Protein AF-A0AAD2GDG2-F1 (afdb_monomer_lite)

Sequence (123 aa):
MYMIRRHAEDNCRTTSSGKVPWSPKLQGFWDRLSLWKLLLKGRKRCRVSSRKVRRLMKKTRLCTAWKKTTDELEVALAAERRAYKQAKCQATPLRRDFLTVHTTDAKKKKWKSQKAHDRFLRL

Structure (mmCIF, N/CA/C/O backbone):
data_AF-A0AAD2GDG2-F1
#
_entry.id   AF-A0AAD2GDG2-F1
#
loop_
_atom_site.group_PDB
_atom_site.id
_atom_site.type_symbol
_atom_site.label_atom_id
_atom_site.label_alt_id
_atom_site.label_comp_id
_atom_site.label_asym_id
_atom_site.label_entity_id
_atom_site.label_seq_id
_atom_site.pdbx_PDB_ins_code
_atom_site.Cartn_x
_atom_site.Cartn_y
_atom_site.Cartn_z
_atom_site.occupancy
_atom_site.B_iso_or_equiv
_atom_site.auth_seq_id
_atom_site.auth_comp_id
_atom_site.auth_asym_id
_atom_site.auth_atom_id
_atom_site.pdbx_PDB_model_num
ATOM 1 N N . MET A 1 1 ? 45.258 -14.425 0.751 1.00 53.00 1 MET A N 1
ATOM 2 C CA . MET A 1 1 ? 44.604 -13.260 1.402 1.00 53.00 1 MET A CA 1
ATOM 3 C C . MET A 1 1 ? 43.217 -12.920 0.814 1.00 53.00 1 MET A C 1
ATOM 5 O O . MET A 1 1 ? 42.858 -11.755 0.724 1.00 53.00 1 MET A O 1
ATOM 9 N N . TYR A 1 2 ? 42.410 -13.924 0.437 1.00 61.53 2 TYR A N 1
ATOM 10 C CA . TYR A 1 2 ? 41.021 -13.738 -0.039 1.00 61.53 2 TYR A CA 1
ATOM 11 C C . TYR A 1 2 ? 39.994 -14.533 0.789 1.00 61.53 2 TYR A C 1
ATOM 13 O O . TYR A 1 2 ? 38.826 -14.162 0.840 1.00 61.53 2 TYR A O 1
ATOM 21 N N . MET A 1 3 ? 40.430 -15.590 1.486 1.00 71.06 3 MET A N 1
ATOM 22 C CA . MET A 1 3 ? 39.540 -16.469 2.257 1.00 71.06 3 MET A CA 1
ATOM 23 C C . MET A 1 3 ? 39.027 -15.809 3.542 1.00 71.06 3 MET A C 1
ATOM 25 O O . MET A 1 3 ? 37.850 -15.929 3.854 1.00 71.06 3 MET A O 1
ATOM 29 N N . ILE A 1 4 ? 39.877 -15.035 4.228 1.00 79.31 4 ILE A N 1
ATOM 30 C CA . ILE A 1 4 ? 39.505 -14.307 5.454 1.00 79.31 4 ILE A CA 1
ATOM 31 C C . ILE A 1 4 ? 38.403 -13.273 5.167 1.00 79.31 4 ILE A C 1
ATOM 33 O O . ILE A 1 4 ? 37.460 -13.150 5.940 1.00 79.31 4 ILE A O 1
ATOM 37 N N . ARG A 1 5 ? 38.478 -12.569 4.025 1.00 70.94 5 ARG A N 1
ATOM 38 C CA . ARG A 1 5 ? 37.462 -11.581 3.623 1.00 70.94 5 ARG A CA 1
ATOM 39 C C . ARG A 1 5 ? 36.115 -12.227 3.287 1.00 70.94 5 ARG A C 1
ATOM 41 O O . ARG A 1 5 ? 35.109 -11.761 3.802 1.00 70.94 5 ARG A O 1
ATOM 48 N N . ARG A 1 6 ? 36.094 -13.323 2.515 1.00 75.25 6 ARG A N 1
ATOM 49 C CA . ARG A 1 6 ? 34.847 -14.065 2.233 1.00 75.25 6 ARG A CA 1
ATOM 50 C C . ARG A 1 6 ? 34.203 -14.621 3.494 1.00 75.25 6 ARG A C 1
ATOM 52 O O . ARG A 1 6 ? 33.008 -14.468 3.681 1.00 75.25 6 ARG A O 1
ATOM 59 N N . HIS A 1 7 ? 34.999 -15.215 4.380 1.00 81.94 7 HIS A N 1
ATOM 60 C CA . HIS A 1 7 ? 34.469 -15.772 5.620 1.00 81.94 7 HIS A CA 1
ATOM 61 C C . HIS A 1 7 ? 33.883 -14.680 6.529 1.00 81.94 7 HIS A C 1
ATOM 63 O O . HIS A 1 7 ? 32.870 -14.895 7.187 1.00 81.94 7 HIS A O 1
ATOM 69 N N . ALA A 1 8 ? 34.477 -13.483 6.538 1.00 78.38 8 ALA A N 1
ATOM 70 C CA . ALA A 1 8 ? 33.899 -12.330 7.220 1.00 78.38 8 ALA A CA 1
ATOM 71 C C . ALA A 1 8 ? 32.597 -11.846 6.551 1.00 78.38 8 ALA A C 1
ATOM 73 O O . ALA A 1 8 ? 31.647 -11.527 7.261 1.00 78.38 8 ALA A O 1
ATOM 74 N N . GLU A 1 9 ? 32.522 -11.826 5.215 1.00 76.38 9 GLU A N 1
ATOM 75 C CA . GLU A 1 9 ? 31.312 -11.467 4.454 1.00 76.38 9 GLU A CA 1
ATOM 76 C C . GLU A 1 9 ? 30.153 -12.452 4.674 1.00 76.38 9 GLU A C 1
ATOM 78 O O . GLU A 1 9 ? 29.029 -12.011 4.908 1.00 76.38 9 GLU A O 1
ATOM 83 N N . ASP A 1 10 ? 30.416 -13.761 4.672 1.00 76.00 10 ASP A N 1
ATOM 84 C CA . ASP A 1 10 ? 29.404 -14.805 4.897 1.00 76.00 10 ASP A CA 1
ATOM 85 C C . ASP A 1 10 ? 28.799 -14.730 6.310 1.00 76.00 10 ASP A C 1
ATOM 87 O O . ASP A 1 10 ? 27.610 -14.986 6.510 1.00 76.00 10 ASP A O 1
ATOM 91 N N . ASN A 1 11 ? 29.612 -14.329 7.292 1.00 76.81 11 ASN A N 1
ATOM 92 C CA . ASN A 1 11 ? 29.206 -14.170 8.690 1.00 76.81 11 ASN A CA 1
ATOM 93 C C . ASN A 1 11 ? 28.616 -12.782 8.996 1.00 76.81 11 ASN A C 1
ATOM 95 O O . ASN A 1 11 ? 28.066 -12.555 10.079 1.00 76.81 11 ASN A O 1
ATOM 99 N N . CYS A 1 12 ? 28.701 -11.839 8.055 1.00 77.62 12 CYS A N 1
ATOM 100 C CA . CYS A 1 12 ? 28.067 -10.538 8.191 1.00 77.62 12 CYS A CA 1
ATOM 101 C C . CYS A 1 12 ? 26.550 -10.656 8.000 1.00 77.62 12 CYS A C 1
ATOM 103 O O . CYS A 1 12 ? 26.034 -11.173 7.009 1.00 77.62 12 CYS A O 1
ATOM 105 N N . ARG A 1 13 ? 25.794 -10.106 8.954 1.00 61.16 13 ARG A N 1
ATOM 106 C CA . ARG A 1 13 ? 24.331 -10.080 8.906 1.00 61.16 13 ARG A CA 1
ATOM 107 C C . ARG A 1 13 ? 23.866 -9.195 7.745 1.00 61.16 13 ARG A C 1
ATOM 109 O O . ARG A 1 13 ? 23.836 -7.971 7.853 1.00 61.16 13 ARG A O 1
ATOM 116 N N . THR A 1 14 ? 23.454 -9.806 6.639 1.00 63.31 14 THR A N 1
ATOM 117 C CA . THR A 1 14 ? 22.869 -9.081 5.505 1.00 63.31 14 THR A CA 1
ATOM 118 C C . THR A 1 14 ? 21.459 -8.600 5.853 1.00 63.31 14 THR A C 1
ATOM 120 O O . THR A 1 14 ? 20.461 -9.322 5.770 1.00 63.31 14 THR A O 1
ATOM 123 N N . THR A 1 15 ? 21.348 -7.338 6.266 1.00 58.81 15 THR A N 1
ATOM 124 C CA . THR A 1 15 ? 20.055 -6.693 6.518 1.00 58.81 15 THR A CA 1
ATOM 125 C C . THR A 1 15 ? 19.326 -6.499 5.195 1.00 58.81 15 THR A C 1
ATOM 127 O O . THR A 1 15 ? 19.661 -5.629 4.399 1.00 58.81 15 THR A O 1
ATOM 130 N N . SER A 1 16 ? 18.306 -7.314 4.926 1.00 52.59 16 SER A N 1
ATOM 131 C CA . SER A 1 16 ? 17.569 -7.235 3.664 1.00 52.59 16 SER A CA 1
ATOM 132 C C . SER A 1 16 ? 16.410 -6.233 3.692 1.00 52.59 16 SER A C 1
ATOM 134 O O . SER A 1 16 ? 15.261 -6.531 3.350 1.00 52.59 16 SER A O 1
ATOM 136 N N . SER A 1 17 ? 16.709 -5.009 4.109 1.00 50.66 17 SER A N 1
ATOM 137 C CA . SER A 1 17 ? 15.867 -3.853 3.820 1.00 50.66 17 SER A CA 1
ATOM 138 C C . SER A 1 17 ? 15.907 -3.596 2.308 1.00 50.66 17 SER A C 1
ATOM 140 O O . SER A 1 17 ? 16.945 -3.220 1.781 1.00 50.66 17 SER A O 1
ATOM 142 N N . GLY A 1 18 ? 14.798 -3.839 1.596 1.00 60.31 18 GLY A N 1
ATOM 143 C CA . GLY A 1 18 ? 14.702 -3.594 0.142 1.00 60.31 18 GLY A CA 1
ATOM 144 C C . GLY A 1 18 ? 14.493 -4.823 -0.752 1.00 60.31 18 GLY A C 1
ATOM 145 O O . GLY A 1 18 ? 14.427 -4.677 -1.966 1.00 60.31 18 GLY A O 1
ATOM 146 N N . LYS A 1 19 ? 14.304 -6.023 -0.183 1.00 72.88 19 LYS A N 1
ATOM 147 C CA . LYS A 1 19 ? 14.044 -7.274 -0.935 1.00 72.88 19 LYS A CA 1
ATOM 148 C C . LYS A 1 19 ? 12.841 -7.214 -1.891 1.00 72.88 19 LYS A C 1
ATOM 150 O O . LYS A 1 19 ? 12.752 -8.009 -2.819 1.00 72.88 19 LYS A O 1
ATOM 155 N N . VAL A 1 20 ? 11.893 -6.304 -1.648 1.00 81.50 20 VAL A N 1
ATOM 156 C CA . VAL A 1 20 ? 10.703 -6.123 -2.489 1.00 81.50 20 VAL A CA 1
ATOM 157 C C . VAL A 1 20 ? 10.924 -4.923 -3.406 1.00 81.50 20 VAL A C 1
ATOM 159 O O . VAL A 1 20 ? 10.900 -3.790 -2.918 1.00 81.50 20 VAL A O 1
ATOM 162 N N . PRO A 1 21 ? 11.107 -5.132 -4.718 1.00 88.69 21 PRO A N 1
ATOM 163 C CA . PRO A 1 21 ? 11.295 -4.027 -5.638 1.00 88.69 21 PRO A CA 1
ATOM 164 C C . PRO A 1 21 ? 10.027 -3.172 -5.724 1.00 88.69 21 PRO A C 1
ATOM 166 O O . PRO A 1 21 ? 8.905 -3.676 -5.811 1.00 88.69 21 PRO A O 1
ATOM 169 N N . TRP A 1 22 ? 10.212 -1.853 -5.706 1.00 89.75 22 TRP A N 1
ATOM 170 C CA . TRP A 1 22 ? 9.108 -0.907 -5.821 1.00 89.75 22 TRP A CA 1
ATOM 171 C C . TRP A 1 22 ? 8.470 -0.963 -7.214 1.00 89.75 22 TRP A C 1
ATOM 173 O O . TRP A 1 22 ? 9.165 -0.961 -8.225 1.00 89.75 22 TRP A O 1
ATOM 183 N N . SER A 1 23 ? 7.143 -0.943 -7.292 1.00 91.06 23 SER A N 1
ATOM 184 C CA . SER A 1 23 ? 6.424 -0.758 -8.555 1.00 91.06 23 SER A CA 1
ATOM 185 C C . SER A 1 23 ? 5.173 0.098 -8.337 1.00 91.06 23 SER A C 1
ATOM 187 O O . SER A 1 23 ? 4.602 0.064 -7.241 1.00 91.06 23 SER A O 1
ATOM 189 N N . PRO A 1 24 ? 4.681 0.835 -9.355 1.00 92.94 24 PRO A N 1
ATOM 190 C CA . PRO A 1 24 ? 3.456 1.629 -9.216 1.00 92.94 24 PRO A CA 1
ATOM 191 C C . PRO A 1 24 ? 2.233 0.783 -8.842 1.00 92.94 24 PRO A C 1
ATOM 193 O O . PRO A 1 24 ? 1.384 1.222 -8.068 1.00 92.94 24 PRO A O 1
ATOM 196 N N . LYS A 1 25 ? 2.169 -0.459 -9.341 1.00 92.62 25 LYS A N 1
ATOM 197 C CA . LYS A 1 25 ? 1.113 -1.420 -8.995 1.00 92.62 25 LYS A CA 1
ATOM 198 C C . LYS A 1 25 ? 1.142 -1.745 -7.495 1.00 92.62 25 LYS A C 1
ATOM 200 O O . LYS A 1 25 ? 0.108 -1.663 -6.838 1.00 92.62 25 LYS A O 1
ATOM 205 N N . LEU A 1 26 ? 2.325 -2.015 -6.928 1.00 93.31 26 LEU A N 1
ATOM 206 C CA . LEU A 1 26 ? 2.489 -2.212 -5.481 1.00 93.31 26 LEU A CA 1
ATOM 207 C C . LEU A 1 26 ? 2.179 -0.946 -4.678 1.00 93.31 26 LEU A C 1
ATOM 209 O O . LEU A 1 26 ? 1.540 -1.030 -3.630 1.00 93.31 26 LEU A O 1
ATOM 213 N N . GLN A 1 27 ? 2.586 0.224 -5.173 1.00 93.69 27 GLN A N 1
ATOM 214 C CA . GLN A 1 27 ? 2.279 1.504 -4.535 1.00 93.69 27 GLN A CA 1
ATOM 215 C C . GLN A 1 27 ? 0.766 1.722 -4.395 1.00 93.69 27 GLN A C 1
ATOM 217 O O . GLN A 1 27 ? 0.321 2.199 -3.353 1.00 93.69 27 GLN A O 1
ATOM 222 N N . GLY A 1 28 ? -0.027 1.310 -5.389 1.00 95.31 28 GLY A N 1
ATOM 223 C CA . GLY A 1 28 ? -1.488 1.368 -5.322 1.00 95.31 28 GLY A CA 1
ATOM 224 C C . GLY A 1 28 ? -2.062 0.607 -4.120 1.00 95.31 28 GLY A C 1
ATOM 225 O O . GLY A 1 28 ? -2.906 1.146 -3.404 1.00 95.31 28 GLY A O 1
ATOM 226 N N . PHE A 1 29 ? -1.559 -0.598 -3.833 1.00 95.12 29 PHE A N 1
ATOM 227 C CA . PHE A 1 29 ? -1.958 -1.358 -2.639 1.00 95.12 29 PHE A CA 1
ATOM 228 C C . PHE A 1 29 ? -1.557 -0.646 -1.344 1.00 95.12 29 PHE A C 1
ATOM 230 O O . PHE A 1 29 ? -2.353 -0.562 -0.410 1.00 95.12 29 PHE A O 1
ATOM 237 N N . TRP A 1 30 ? -0.351 -0.076 -1.286 1.00 94.31 30 TRP A N 1
ATOM 238 C CA . TRP A 1 30 ? 0.095 0.703 -0.127 1.00 94.31 30 TRP A CA 1
ATOM 239 C C . TRP A 1 30 ? -0.776 1.931 0.131 1.00 94.31 30 TRP A C 1
ATOM 241 O O . TRP A 1 30 ? -1.095 2.228 1.286 1.00 94.31 30 TRP A O 1
ATOM 251 N N . ASP A 1 31 ? -1.188 2.631 -0.924 1.00 96.38 31 ASP A N 1
ATOM 252 C CA . ASP A 1 31 ? -2.070 3.790 -0.817 1.00 96.38 31 ASP A CA 1
ATOM 253 C C . ASP A 1 31 ? -3.457 3.381 -0.289 1.00 96.38 31 ASP A C 1
ATOM 255 O O . ASP A 1 31 ? -3.991 4.047 0.602 1.00 96.38 31 ASP A O 1
ATOM 259 N N . ARG A 1 32 ? -4.010 2.253 -0.765 1.00 96.44 32 ARG A N 1
ATOM 260 C CA . ARG A 1 32 ? -5.280 1.684 -0.269 1.00 96.44 32 ARG A CA 1
ATOM 261 C C . ARG A 1 32 ? -5.181 1.253 1.191 1.00 96.44 32 ARG A C 1
ATOM 263 O O . ARG A 1 32 ? -5.995 1.670 2.010 1.00 96.44 32 ARG A O 1
ATOM 270 N N . LEU A 1 33 ? -4.142 0.500 1.553 1.00 96.44 33 LEU A N 1
ATOM 271 C CA . LEU A 1 33 ? -3.880 0.101 2.940 1.00 96.44 33 LEU A CA 1
ATOM 272 C C . LEU A 1 33 ? -3.742 1.315 3.864 1.00 96.44 33 LEU A C 1
ATOM 274 O O . LEU A 1 33 ? -4.254 1.309 4.984 1.00 96.44 33 LEU A O 1
ATOM 278 N N . SER A 1 34 ? -3.060 2.362 3.400 1.00 96.19 34 SER A N 1
ATOM 279 C CA . SER A 1 34 ? -2.895 3.608 4.150 1.00 96.19 34 SER A CA 1
ATOM 280 C C . SER A 1 34 ? -4.221 4.336 4.340 1.00 96.19 34 SER A C 1
ATOM 282 O O . SER A 1 34 ? -4.470 4.850 5.431 1.00 96.19 34 SER A O 1
ATOM 284 N N . LEU A 1 35 ? -5.078 4.365 3.313 1.00 96.88 35 LEU A N 1
ATOM 285 C CA . LEU A 1 35 ? -6.413 4.953 3.397 1.00 96.88 35 LEU A CA 1
ATOM 286 C C . LEU A 1 35 ? -7.249 4.251 4.470 1.00 96.88 35 LEU A C 1
ATOM 288 O O . LEU A 1 35 ? -7.709 4.909 5.401 1.00 96.88 35 LEU A O 1
ATOM 292 N N . TRP A 1 36 ? -7.378 2.925 4.395 1.00 96.50 36 TRP A N 1
ATOM 293 C CA . TRP A 1 36 ? -8.173 2.151 5.352 1.00 96.50 36 TRP A CA 1
ATOM 294 C C . TRP A 1 36 ? -7.661 2.292 6.790 1.00 96.50 36 TRP A C 1
ATOM 296 O O . TRP A 1 36 ? -8.445 2.542 7.703 1.00 96.50 36 TRP A O 1
ATOM 306 N N . LYS A 1 37 ? -6.337 2.243 6.997 1.00 95.75 37 LYS A N 1
ATOM 307 C CA . LYS A 1 37 ? -5.728 2.479 8.318 1.00 95.75 37 LYS A CA 1
ATOM 308 C C . LYS A 1 37 ? -6.044 3.870 8.871 1.00 95.75 37 LYS A C 1
ATOM 310 O O . LYS A 1 37 ? -6.300 4.004 10.065 1.00 95.75 37 LYS A O 1
ATOM 315 N N . LEU A 1 38 ? -6.008 4.906 8.030 1.00 96.12 38 LEU A N 1
ATOM 316 C CA . LEU A 1 38 ? -6.312 6.273 8.459 1.00 96.12 38 LEU A CA 1
ATOM 317 C C . LEU A 1 38 ? -7.787 6.443 8.815 1.00 96.12 38 LEU A C 1
ATOM 319 O O . LEU A 1 38 ? -8.084 7.111 9.800 1.00 96.12 38 LEU A O 1
ATOM 323 N N . LEU A 1 39 ? -8.695 5.827 8.058 1.00 95.62 39 LEU A N 1
ATOM 324 C CA . LEU A 1 39 ? -10.124 5.854 8.369 1.00 95.62 39 LEU A CA 1
ATOM 325 C C . LEU A 1 39 ? -10.409 5.159 9.701 1.00 95.62 39 LEU A C 1
ATOM 327 O O . LEU A 1 39 ? -11.045 5.754 10.568 1.00 95.62 39 LEU A O 1
ATOM 331 N N . LEU A 1 40 ? -9.846 3.965 9.916 1.00 95.88 40 LEU A N 1
ATOM 332 C CA . LEU A 1 40 ? -9.974 3.245 11.185 1.00 95.88 40 LEU A CA 1
ATOM 333 C C . LEU A 1 40 ? -9.405 4.058 12.359 1.00 95.88 40 LEU A C 1
ATOM 335 O O . LEU A 1 40 ? -10.025 4.160 13.414 1.00 95.88 40 LEU A O 1
ATOM 339 N N . LYS A 1 41 ? -8.243 4.697 12.164 1.00 95.56 41 LYS A N 1
ATOM 340 C CA . LYS A 1 41 ? -7.638 5.591 13.161 1.00 95.56 41 LYS A CA 1
ATOM 341 C C . LYS A 1 41 ? -8.570 6.761 13.506 1.00 95.56 41 LYS A C 1
ATOM 343 O O . LYS A 1 41 ? -8.723 7.081 14.680 1.00 95.56 41 LYS A O 1
ATOM 348 N N . GLY A 1 42 ? -9.217 7.359 12.506 1.00 94.00 42 GLY A N 1
ATOM 349 C CA . GLY A 1 42 ? -10.206 8.419 12.711 1.00 94.00 42 GLY A CA 1
ATOM 350 C C . GLY A 1 42 ? -11.431 7.945 13.499 1.00 94.00 42 GLY A C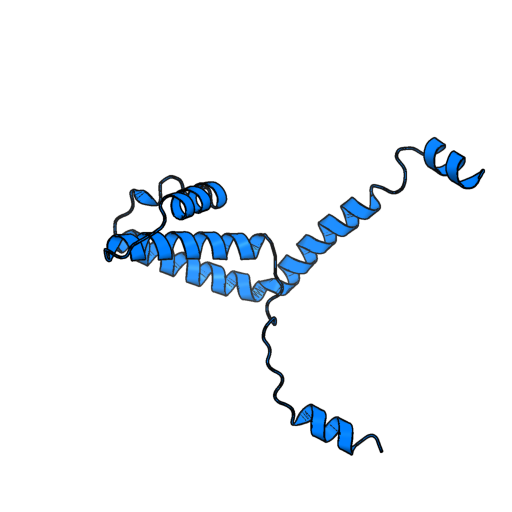 1
ATOM 351 O O . GLY A 1 42 ? -11.884 8.652 14.394 1.00 94.00 42 GLY A O 1
ATOM 352 N N . ARG A 1 43 ? -11.923 6.724 13.236 1.00 93.50 43 ARG A N 1
ATOM 353 C CA . ARG A 1 43 ? -13.026 6.112 14.004 1.00 93.50 43 ARG A CA 1
ATOM 354 C C . ARG A 1 43 ? -12.653 5.870 15.469 1.00 93.50 43 ARG A C 1
ATOM 356 O O . ARG A 1 43 ? -13.475 6.095 16.347 1.00 93.50 43 ARG A O 1
ATOM 363 N N . LYS A 1 44 ? -11.390 5.535 15.749 1.00 93.44 44 LYS A N 1
ATOM 364 C CA . LYS A 1 44 ? -10.829 5.398 17.109 1.00 93.44 44 LYS A CA 1
ATOM 365 C C . LYS A 1 44 ? -10.535 6.741 17.804 1.00 93.44 44 LYS A C 1
ATOM 367 O O . LYS A 1 44 ? -9.676 6.800 18.677 1.00 93.44 44 LYS A O 1
ATOM 372 N N . ARG A 1 45 ? -11.191 7.835 17.390 1.00 92.69 45 ARG A N 1
ATOM 373 C CA . ARG A 1 45 ? -11.039 9.204 17.931 1.00 92.69 45 ARG A CA 1
ATOM 374 C C . ARG A 1 45 ? -9.609 9.763 17.904 1.00 92.69 45 ARG A C 1
ATOM 376 O O . ARG A 1 45 ? -9.309 10.750 18.567 1.00 92.69 45 ARG A O 1
ATOM 383 N N . CYS A 1 46 ? -8.716 9.184 17.106 1.00 93.75 46 CYS A N 1
ATOM 384 C CA . CYS A 1 46 ? -7.371 9.718 16.940 1.00 93.75 46 CYS A CA 1
ATOM 385 C C . CYS A 1 46 ? -7.362 10.817 15.872 1.00 93.75 46 CYS A C 1
ATOM 387 O O . CYS A 1 46 ? -8.008 10.696 14.829 1.00 93.75 46 CYS A O 1
ATOM 389 N N . ARG A 1 47 ? -6.545 11.859 16.068 1.00 94.62 47 ARG A N 1
ATOM 390 C CA . ARG A 1 47 ? -6.400 12.937 15.080 1.00 94.62 47 ARG A CA 1
ATOM 391 C C . ARG A 1 47 ? -5.860 12.395 13.753 1.00 94.62 47 ARG A C 1
ATOM 393 O O . ARG A 1 47 ? -4.792 11.778 13.693 1.00 94.62 47 ARG A O 1
ATOM 400 N N . VAL A 1 48 ? -6.589 12.667 12.673 1.00 94.50 48 VAL A N 1
ATOM 401 C CA . VAL A 1 48 ? -6.224 12.298 11.302 1.00 94.50 48 VAL A CA 1
ATOM 402 C C . VAL A 1 48 ? -6.346 13.521 10.400 1.00 94.50 48 VAL A C 1
ATOM 404 O O . VAL A 1 48 ? -7.304 14.282 10.477 1.00 94.50 48 VAL A O 1
ATOM 407 N N . SER A 1 49 ? -5.368 13.717 9.515 1.00 95.06 49 SER A N 1
ATOM 408 C CA . SER A 1 49 ? -5.417 14.806 8.538 1.00 95.06 49 SER A CA 1
ATOM 409 C C . SER A 1 49 ? -6.485 14.534 7.475 1.00 95.06 49 SER A C 1
ATOM 411 O O . SER A 1 49 ? -6.317 13.656 6.623 1.00 95.06 49 SER A O 1
ATOM 413 N N . SER A 1 50 ? -7.546 15.344 7.467 1.00 92.50 50 SER A N 1
ATOM 414 C CA . SER A 1 50 ? -8.603 15.299 6.445 1.00 92.50 50 SER A CA 1
ATOM 415 C C . SER A 1 50 ? -8.053 15.525 5.030 1.00 92.50 50 SER A C 1
ATOM 417 O O . SER A 1 50 ? -8.507 14.903 4.070 1.00 92.50 50 SER A O 1
ATOM 419 N N . ARG A 1 51 ? -7.015 16.363 4.885 1.00 96.00 51 ARG A N 1
ATOM 420 C CA . ARG A 1 51 ? -6.305 16.588 3.613 1.00 96.00 51 ARG A CA 1
ATOM 421 C C . ARG A 1 51 ? -5.624 15.310 3.116 1.00 96.00 51 ARG A C 1
ATOM 423 O O . ARG A 1 51 ? -5.703 15.007 1.927 1.00 96.00 51 ARG A O 1
ATOM 430 N N . LYS A 1 52 ? -4.981 14.549 4.011 1.00 95.25 52 LYS A N 1
ATOM 431 C CA . LYS A 1 52 ? -4.331 13.276 3.662 1.00 95.25 52 LYS A CA 1
ATOM 432 C C . LYS A 1 52 ? -5.355 12.228 3.231 1.00 95.25 52 LYS A C 1
ATOM 434 O O . LYS A 1 52 ? -5.141 11.576 2.214 1.00 95.25 52 LYS A O 1
ATOM 439 N N . VAL A 1 53 ? -6.470 12.116 3.955 1.00 95.06 53 VAL A N 1
ATOM 440 C CA . VAL A 1 53 ? -7.567 11.200 3.603 1.00 95.06 53 VAL A CA 1
ATOM 441 C C . VAL A 1 53 ? -8.123 11.530 2.219 1.00 95.06 53 VAL A C 1
ATOM 443 O O . VAL A 1 53 ? -8.107 10.667 1.347 1.00 95.06 53 VAL A O 1
ATOM 446 N N . ARG A 1 54 ? -8.498 12.791 1.963 1.00 94.81 54 ARG A N 1
ATOM 447 C CA . ARG A 1 54 ? -9.001 13.222 0.645 1.00 94.81 54 ARG A CA 1
ATOM 448 C C . ARG A 1 54 ? -8.007 12.948 -0.485 1.00 94.81 54 ARG A C 1
ATOM 450 O O . ARG A 1 54 ? -8.392 12.446 -1.538 1.00 94.81 54 ARG A O 1
ATOM 457 N N . ARG A 1 55 ? -6.717 13.228 -0.264 1.00 95.94 55 ARG A N 1
ATOM 458 C CA . ARG A 1 55 ? -5.656 12.938 -1.243 1.00 95.94 55 ARG A CA 1
ATOM 459 C C . ARG A 1 55 ? -5.573 11.443 -1.557 1.00 95.94 55 ARG A C 1
ATOM 461 O O . ARG A 1 55 ? -5.484 11.080 -2.726 1.00 95.94 55 ARG A O 1
ATOM 468 N N . LEU A 1 56 ? -5.619 10.587 -0.537 1.00 95.62 56 LEU A N 1
ATOM 469 C CA . LEU A 1 56 ? -5.581 9.134 -0.716 1.00 95.62 56 LEU A CA 1
ATOM 470 C C . LEU A 1 56 ? -6.847 8.598 -1.386 1.00 95.62 56 LEU A C 1
ATOM 472 O O . LEU A 1 56 ? -6.734 7.733 -2.249 1.00 95.62 56 LEU A O 1
ATOM 476 N N . MET A 1 57 ? -8.025 9.139 -1.074 1.00 95.44 57 MET A N 1
ATOM 477 C CA . MET A 1 57 ? -9.271 8.789 -1.767 1.00 95.44 57 MET A CA 1
ATOM 478 C C . MET A 1 57 ? -9.183 9.109 -3.261 1.00 95.44 57 MET A C 1
ATOM 480 O O . MET A 1 57 ? -9.463 8.242 -4.083 1.00 95.44 57 MET A O 1
ATOM 484 N N . LYS A 1 58 ? -8.690 10.303 -3.626 1.00 95.00 58 LYS A N 1
ATOM 485 C CA . LYS A 1 58 ? -8.467 10.675 -5.033 1.00 95.00 58 LYS A CA 1
ATOM 486 C C . LYS A 1 58 ? -7.447 9.753 -5.712 1.00 95.00 58 LYS A C 1
ATOM 488 O O . LYS A 1 58 ? -7.676 9.309 -6.831 1.00 95.00 58 LYS A O 1
ATOM 493 N N . LYS A 1 59 ? -6.341 9.433 -5.029 1.00 94.75 59 LYS A N 1
ATOM 494 C CA . LYS A 1 59 ? -5.269 8.574 -5.563 1.00 94.75 59 LYS A CA 1
ATOM 495 C C . LYS A 1 59 ? -5.726 7.127 -5.785 1.00 94.75 59 LYS A C 1
ATOM 497 O O . LYS A 1 59 ? -5.357 6.515 -6.778 1.00 94.75 59 LYS A O 1
ATOM 502 N N . THR A 1 60 ? -6.542 6.595 -4.878 1.00 93.94 60 THR A N 1
ATOM 503 C CA . THR A 1 60 ? -7.037 5.207 -4.917 1.00 93.94 60 THR A CA 1
ATOM 504 C C . THR A 1 60 ? -8.357 5.046 -5.670 1.00 93.94 60 THR A C 1
ATOM 506 O O . THR A 1 60 ? -8.758 3.914 -5.926 1.00 93.94 60 THR A O 1
ATOM 509 N N . ARG A 1 61 ? -9.012 6.158 -6.038 1.00 93.44 61 ARG A N 1
ATOM 510 C CA . ARG A 1 61 ? -10.356 6.229 -6.642 1.00 93.44 61 ARG A CA 1
ATOM 511 C C . ARG A 1 61 ? -11.473 5.649 -5.758 1.00 93.44 61 ARG A C 1
ATOM 513 O O . ARG A 1 61 ? -12.555 5.343 -6.240 1.00 93.44 61 ARG A O 1
ATOM 520 N N . LEU A 1 62 ? -11.235 5.539 -4.450 1.00 92.19 62 LEU A N 1
ATOM 521 C CA . LEU A 1 62 ? -12.197 5.036 -3.465 1.00 92.19 62 LEU A CA 1
ATOM 522 C C . LEU A 1 62 ? -12.956 6.199 -2.809 1.00 92.19 62 LEU A C 1
ATOM 524 O O . LEU A 1 62 ? -12.774 6.503 -1.629 1.00 92.19 62 LEU A O 1
ATOM 528 N N . CYS A 1 63 ? -13.803 6.878 -3.584 1.00 87.50 63 CYS A N 1
ATOM 529 C CA . CYS A 1 63 ? -14.544 8.060 -3.122 1.00 87.50 63 CYS A CA 1
ATOM 530 C C . CYS A 1 63 ? -15.601 7.740 -2.050 1.00 87.50 63 CYS A C 1
ATOM 532 O O . CYS A 1 63 ? -15.930 8.590 -1.228 1.00 87.50 63 CYS A O 1
ATOM 534 N N . THR A 1 64 ? -16.107 6.508 -2.016 1.00 89.75 64 THR A N 1
ATOM 535 C CA . THR A 1 64 ? -17.129 6.057 -1.057 1.00 89.75 64 THR A CA 1
ATOM 536 C C . THR A 1 64 ? -16.542 5.487 0.236 1.00 89.75 64 THR A C 1
ATOM 538 O O . THR A 1 64 ? -17.295 5.118 1.132 1.00 89.75 64 THR A O 1
ATOM 541 N N . ALA A 1 65 ? -15.211 5.464 0.390 1.00 88.69 65 ALA A N 1
ATOM 542 C CA . ALA A 1 65 ? -14.536 4.867 1.546 1.00 88.69 65 ALA A CA 1
ATOM 543 C C . ALA A 1 65 ? -14.963 5.466 2.900 1.00 88.69 65 ALA A C 1
ATOM 545 O O . ALA A 1 65 ? -14.964 4.761 3.903 1.00 88.69 65 ALA A O 1
ATOM 546 N N . TRP A 1 66 ? -15.352 6.746 2.933 1.00 87.12 66 TRP A N 1
ATOM 547 C CA . TRP A 1 66 ? -15.793 7.433 4.155 1.00 87.12 66 TRP A CA 1
ATOM 548 C C . TRP A 1 66 ? -17.172 6.978 4.657 1.00 87.12 66 TRP A C 1
ATOM 550 O O . TRP A 1 66 ? -17.457 7.080 5.848 1.00 87.12 66 TRP A O 1
ATOM 560 N N . LYS A 1 67 ? -18.027 6.477 3.755 1.00 91.31 67 LYS A N 1
ATOM 561 C CA . LYS A 1 67 ? -19.396 6.051 4.082 1.00 91.31 67 LYS A CA 1
ATOM 562 C C . LYS A 1 67 ? -19.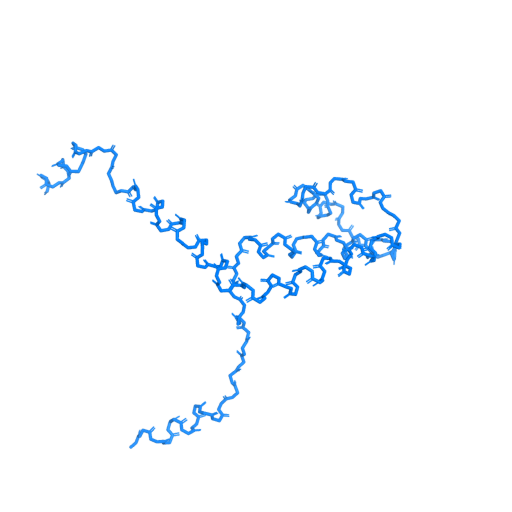444 4.692 4.785 1.00 91.31 67 LYS A C 1
ATOM 564 O O . LYS A 1 67 ? -20.472 4.356 5.353 1.00 91.31 67 LYS A O 1
ATOM 569 N N . LYS A 1 68 ? -18.342 3.937 4.754 1.00 93.12 68 LYS A N 1
ATOM 570 C CA . LYS A 1 68 ? -18.265 2.599 5.337 1.00 93.12 68 LYS A CA 1
ATOM 571 C C . LYS A 1 68 ? -18.326 2.620 6.863 1.00 93.12 68 LYS A C 1
ATOM 573 O O . LYS A 1 68 ? -17.790 3.536 7.511 1.00 93.12 68 LYS A O 1
ATOM 578 N N . THR A 1 69 ? -18.948 1.583 7.414 1.00 95.12 69 THR A N 1
ATOM 579 C CA . THR A 1 69 ? -18.970 1.303 8.856 1.00 95.12 69 THR A CA 1
ATOM 580 C C . THR A 1 69 ? -17.603 0.813 9.335 1.00 95.12 69 THR A C 1
ATOM 582 O O . THR A 1 69 ? -16.726 0.487 8.535 1.00 95.12 69 THR A O 1
ATOM 585 N N . THR A 1 70 ? -17.373 0.798 10.649 1.00 94.50 70 THR A N 1
ATOM 586 C CA . THR A 1 70 ? -16.088 0.343 11.206 1.00 94.50 70 THR A CA 1
ATOM 587 C C . THR A 1 70 ? -15.793 -1.109 10.822 1.00 94.50 70 THR A C 1
ATOM 589 O O . THR A 1 70 ? -14.684 -1.390 10.371 1.00 94.50 70 THR A O 1
ATOM 592 N N . ASP A 1 71 ? -16.792 -1.987 10.881 1.00 95.44 71 ASP A N 1
ATOM 593 C CA . ASP A 1 71 ? -16.638 -3.410 10.558 1.00 95.44 71 ASP A CA 1
ATOM 594 C C . ASP A 1 71 ? -16.302 -3.609 9.076 1.00 95.44 71 ASP A C 1
ATOM 596 O O . ASP A 1 71 ? -15.356 -4.315 8.719 1.00 95.44 71 ASP A O 1
ATOM 600 N N . GLU A 1 72 ? -16.989 -2.885 8.189 1.00 95.94 72 GLU A N 1
ATOM 601 C CA . GLU A 1 72 ? -16.685 -2.890 6.756 1.00 95.94 72 GLU A CA 1
ATOM 602 C C . GLU A 1 72 ? -15.265 -2.392 6.451 1.00 95.94 72 GLU A C 1
ATOM 604 O O . GLU A 1 72 ? -14.623 -2.870 5.509 1.00 95.94 72 GLU A O 1
ATOM 609 N N . LEU A 1 73 ? -14.759 -1.418 7.218 1.00 95.19 73 LEU A N 1
ATOM 610 C CA . LEU A 1 73 ? -13.388 -0.921 7.080 1.00 95.19 73 LEU A CA 1
ATOM 611 C C . LEU A 1 73 ? -12.364 -1.984 7.493 1.00 95.19 73 LEU A C 1
ATOM 613 O O . LEU A 1 73 ? -11.324 -2.100 6.841 1.00 95.19 73 LEU A O 1
ATOM 617 N N . GLU A 1 74 ? -12.639 -2.760 8.541 1.00 95.75 74 GLU A N 1
ATOM 618 C CA . GLU A 1 74 ? -11.768 -3.850 8.990 1.00 95.75 74 GLU A CA 1
ATOM 619 C C . GLU A 1 74 ? -11.746 -5.007 7.992 1.00 95.75 74 GLU A C 1
ATOM 621 O O . GLU A 1 74 ? -10.663 -5.465 7.610 1.00 95.75 74 GLU A O 1
ATOM 626 N N . VAL A 1 75 ? -12.915 -5.400 7.477 1.00 97.06 75 VAL A N 1
ATOM 627 C CA . VAL A 1 75 ? -13.037 -6.402 6.409 1.00 97.06 75 VAL A CA 1
ATOM 628 C C . VAL A 1 75 ? -12.288 -5.945 5.155 1.00 97.06 75 VAL A C 1
ATOM 630 O O . VAL A 1 75 ? -11.475 -6.694 4.605 1.00 97.06 75 VAL A O 1
ATOM 633 N N . ALA A 1 76 ? -12.478 -4.691 4.728 1.00 95.25 76 ALA A N 1
ATOM 634 C CA . ALA A 1 76 ? -11.775 -4.133 3.573 1.00 95.25 76 ALA A CA 1
ATOM 635 C C . ALA A 1 76 ? -10.254 -4.079 3.791 1.00 95.25 76 ALA A C 1
ATOM 637 O O . ALA A 1 76 ? -9.478 -4.409 2.892 1.00 95.25 76 ALA A O 1
ATOM 638 N N . LEU A 1 77 ? -9.807 -3.706 4.993 1.00 96.44 77 LEU A N 1
ATOM 639 C CA . LEU A 1 77 ? -8.390 -3.693 5.345 1.00 96.44 77 LEU A CA 1
ATOM 640 C C . LEU A 1 77 ? -7.789 -5.103 5.307 1.00 96.44 77 LEU A C 1
ATOM 642 O O . LEU A 1 77 ? -6.667 -5.273 4.825 1.00 96.44 77 LEU A O 1
ATOM 646 N N . ALA A 1 78 ? -8.508 -6.111 5.802 1.00 97.31 78 ALA A N 1
ATOM 647 C CA . ALA A 1 78 ? -8.074 -7.502 5.757 1.00 97.31 78 ALA A CA 1
ATOM 648 C C . ALA A 1 78 ? -7.984 -8.020 4.313 1.00 97.31 78 ALA A C 1
ATOM 650 O O . ALA A 1 78 ? -6.975 -8.629 3.946 1.00 97.31 78 ALA A O 1
ATOM 651 N N . ALA A 1 79 ? -8.983 -7.719 3.479 1.00 96.69 79 ALA A N 1
ATOM 652 C CA . ALA A 1 79 ? -8.990 -8.067 2.060 1.00 96.69 79 ALA A CA 1
ATOM 653 C C . ALA A 1 79 ? -7.793 -7.447 1.316 1.00 96.69 79 ALA A C 1
ATOM 655 O O . ALA A 1 79 ? -7.042 -8.158 0.647 1.00 96.69 79 ALA A O 1
ATOM 656 N N . GLU A 1 80 ? -7.531 -6.152 1.512 1.00 96.19 80 GLU A N 1
ATOM 657 C CA . GLU A 1 80 ? -6.383 -5.472 0.895 1.00 96.19 80 GLU A CA 1
ATOM 658 C C . GLU A 1 80 ? -5.037 -6.005 1.401 1.00 96.19 80 GLU A C 1
ATOM 660 O O . GLU A 1 80 ? -4.076 -6.079 0.639 1.00 96.19 80 GLU A O 1
ATOM 665 N N . ARG A 1 81 ? -4.936 -6.430 2.669 1.00 96.69 81 ARG A N 1
ATOM 666 C CA . ARG A 1 81 ? -3.717 -7.085 3.181 1.00 96.69 81 ARG A CA 1
ATOM 667 C C . ARG A 1 81 ? -3.462 -8.420 2.487 1.00 96.69 81 ARG A C 1
ATOM 669 O O . ARG A 1 81 ? -2.311 -8.713 2.163 1.00 96.69 81 ARG A O 1
ATOM 676 N N . ARG A 1 82 ? -4.511 -9.218 2.253 1.00 97.12 82 ARG A N 1
ATOM 677 C CA . ARG A 1 82 ? -4.414 -10.487 1.512 1.00 97.12 82 ARG A CA 1
ATOM 678 C C . ARG A 1 82 ? -3.989 -10.234 0.065 1.00 97.12 82 ARG A C 1
ATOM 680 O O . ARG A 1 82 ? -3.017 -10.837 -0.384 1.00 97.12 82 ARG A O 1
ATOM 687 N N . ALA A 1 83 ? -4.631 -9.277 -0.605 1.00 95.50 83 ALA A N 1
ATOM 688 C CA . ALA A 1 83 ? -4.287 -8.881 -1.969 1.00 95.50 83 ALA A CA 1
ATOM 689 C C . ALA A 1 83 ? -2.843 -8.362 -2.072 1.00 95.50 83 ALA A C 1
ATOM 691 O O . ALA A 1 83 ? -2.085 -8.786 -2.941 1.00 95.50 83 ALA A O 1
ATOM 692 N N . TYR A 1 84 ? -2.410 -7.516 -1.131 1.00 95.12 84 TYR A N 1
ATOM 693 C CA . TYR A 1 84 ? -1.026 -7.053 -1.058 1.00 95.12 84 TYR A CA 1
ATOM 694 C C . TYR A 1 84 ? -0.040 -8.209 -0.851 1.00 95.12 84 TYR A C 1
ATOM 696 O O . TYR A 1 84 ? 1.006 -8.232 -1.493 1.00 95.12 84 TYR A O 1
ATOM 704 N N . LYS A 1 85 ? -0.354 -9.185 0.014 1.00 94.19 85 LYS A N 1
ATOM 705 C CA . LYS A 1 85 ? 0.510 -10.354 0.248 1.00 94.19 85 LYS A CA 1
ATOM 706 C C . LYS A 1 85 ? 0.715 -11.160 -1.038 1.00 94.19 85 LYS A C 1
ATOM 708 O O . LYS A 1 85 ? 1.849 -11.515 -1.338 1.00 94.19 85 LYS A O 1
ATOM 713 N N . GLN A 1 86 ? -0.350 -11.377 -1.811 1.00 94.19 86 GLN A N 1
ATOM 714 C CA . GLN A 1 86 ? -0.278 -12.035 -3.120 1.00 94.19 86 GLN A CA 1
ATOM 715 C C . GLN A 1 86 ? 0.533 -11.201 -4.125 1.00 94.19 86 GLN A C 1
ATOM 717 O O . GLN A 1 86 ? 1.449 -11.711 -4.767 1.00 94.19 86 GLN A O 1
ATOM 722 N N . ALA A 1 87 ? 0.271 -9.893 -4.206 1.00 92.94 87 ALA A N 1
ATOM 723 C CA . ALA A 1 87 ? 0.988 -8.988 -5.103 1.00 92.94 87 ALA A CA 1
ATOM 724 C C . ALA A 1 87 ? 2.483 -8.866 -4.759 1.00 92.94 87 ALA A C 1
ATOM 726 O O . ALA A 1 87 ? 3.317 -8.716 -5.650 1.00 92.94 87 ALA A O 1
ATOM 727 N N . LYS A 1 88 ? 2.842 -8.965 -3.474 1.00 92.19 88 LYS A N 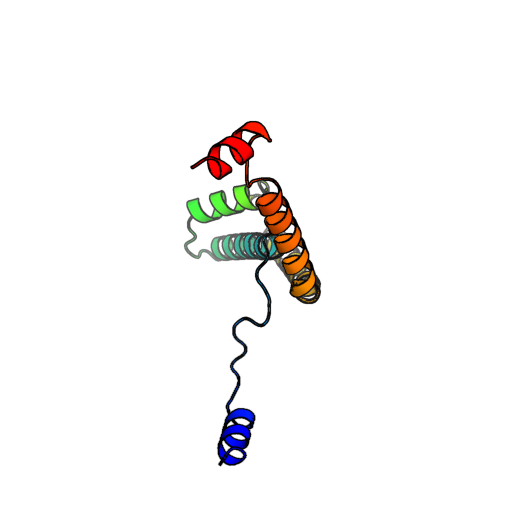1
ATOM 728 C CA . LYS A 1 88 ? 4.228 -8.928 -2.991 1.00 92.19 88 LYS A CA 1
ATOM 729 C C . LYS A 1 88 ? 5.054 -10.096 -3.538 1.00 92.19 88 LYS A C 1
ATOM 731 O O . LYS A 1 88 ? 6.222 -9.892 -3.849 1.00 92.19 88 LYS A O 1
ATOM 736 N N . CYS A 1 89 ? 4.465 -11.283 -3.699 1.00 91.81 89 CYS A N 1
ATOM 737 C CA . CYS A 1 89 ? 5.138 -12.420 -4.338 1.00 91.81 89 CYS A CA 1
ATOM 738 C C . CYS A 1 89 ? 5.489 -12.123 -5.804 1.00 91.81 89 CYS A C 1
ATOM 740 O O . CYS A 1 89 ? 6.532 -12.543 -6.289 1.00 91.81 89 CYS A O 1
ATOM 742 N N . GLN A 1 90 ? 4.662 -11.321 -6.475 1.00 91.31 90 GLN A N 1
ATOM 743 C CA . GLN A 1 90 ? 4.855 -10.897 -7.862 1.00 91.31 90 GLN A CA 1
ATOM 744 C C . GLN A 1 90 ? 5.656 -9.588 -7.987 1.00 91.31 90 GLN A C 1
ATOM 746 O O . GLN A 1 90 ? 5.668 -8.958 -9.040 1.00 91.31 90 GLN A O 1
ATOM 751 N N . ALA A 1 91 ? 6.346 -9.131 -6.939 1.00 90.8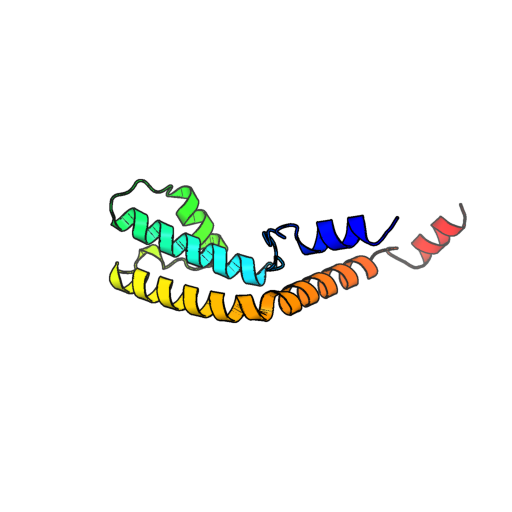8 91 ALA A N 1
ATOM 752 C CA . ALA A 1 91 ? 7.007 -7.827 -6.963 1.00 90.88 91 ALA A CA 1
ATOM 753 C C . ALA A 1 91 ? 8.066 -7.694 -8.073 1.00 90.88 91 ALA A C 1
ATOM 755 O O . ALA A 1 91 ? 8.109 -6.675 -8.765 1.00 90.88 91 ALA A O 1
ATOM 756 N N . THR A 1 92 ? 8.893 -8.724 -8.264 1.00 90.81 92 THR A N 1
ATOM 757 C CA . THR A 1 92 ? 9.954 -8.753 -9.282 1.00 90.81 92 THR A CA 1
ATOM 758 C C . THR A 1 92 ? 9.415 -8.640 -10.711 1.00 90.81 92 THR A C 1
ATOM 760 O O . THR A 1 92 ? 9.858 -7.727 -11.416 1.00 90.81 92 THR A O 1
ATOM 763 N N . PRO A 1 93 ? 8.447 -9.467 -11.160 1.00 93.25 93 PRO A N 1
ATOM 764 C CA . PRO A 1 93 ? 7.864 -9.296 -12.490 1.00 93.25 93 PRO A CA 1
ATOM 765 C C . PRO A 1 93 ? 7.160 -7.944 -12.636 1.00 93.25 93 PRO A C 1
ATOM 767 O O . PRO A 1 93 ? 7.410 -7.240 -13.608 1.00 93.25 93 PRO A O 1
ATOM 770 N N . LEU A 1 94 ? 6.411 -7.483 -11.626 1.00 92.56 94 LEU A N 1
ATOM 771 C CA . LEU A 1 94 ? 5.753 -6.167 -11.673 1.00 92.56 94 LEU A CA 1
ATOM 772 C C . LEU A 1 94 ? 6.750 -5.009 -11.860 1.00 92.56 94 LEU A C 1
ATOM 774 O O . LEU A 1 94 ? 6.444 -4.020 -12.530 1.00 92.56 94 LEU A O 1
ATOM 778 N N . ARG A 1 95 ? 7.943 -5.110 -11.260 1.00 92.12 95 ARG A N 1
ATOM 779 C CA . ARG A 1 95 ? 9.038 -4.152 -11.462 1.00 92.12 95 ARG A CA 1
ATOM 780 C C . ARG A 1 95 ? 9.604 -4.244 -12.873 1.00 92.12 95 ARG A C 1
ATOM 782 O O . ARG A 1 95 ? 9.855 -3.198 -13.473 1.00 92.12 95 ARG A O 1
ATOM 789 N N . ARG A 1 96 ? 9.835 -5.462 -13.372 1.00 92.56 96 ARG A N 1
ATOM 790 C CA . ARG A 1 96 ? 10.373 -5.706 -14.714 1.00 92.56 96 ARG A CA 1
ATOM 791 C C . ARG A 1 96 ? 9.435 -5.142 -15.774 1.00 92.56 96 ARG A C 1
ATOM 793 O O . ARG A 1 96 ? 9.893 -4.344 -16.580 1.00 92.56 96 ARG A O 1
ATOM 800 N N . ASP A 1 97 ? 8.142 -5.445 -15.698 1.00 92.69 97 ASP A N 1
ATOM 801 C CA . ASP A 1 97 ? 7.122 -4.910 -16.607 1.00 92.69 97 ASP A CA 1
ATOM 802 C C . ASP A 1 97 ? 7.174 -3.380 -16.646 1.00 92.69 97 ASP A C 1
ATOM 804 O O . ASP A 1 97 ? 7.266 -2.765 -17.707 1.00 92.69 97 ASP A O 1
ATOM 808 N N . PHE A 1 98 ? 7.211 -2.750 -15.471 1.00 91.62 98 PHE A N 1
ATOM 809 C CA . PHE A 1 98 ? 7.311 -1.299 -15.368 1.00 91.62 98 PHE A CA 1
ATOM 810 C C . PHE A 1 98 ? 8.590 -0.747 -16.027 1.00 91.62 98 PHE A C 1
ATOM 812 O O . PHE A 1 98 ? 8.528 0.246 -16.749 1.00 91.62 98 PHE A O 1
ATOM 819 N N . LEU A 1 99 ? 9.745 -1.398 -15.839 1.00 91.38 99 LEU A N 1
ATOM 820 C CA . LEU A 1 99 ? 10.993 -1.008 -16.510 1.00 91.38 99 LEU A CA 1
ATOM 821 C C . LEU A 1 99 ? 10.937 -1.202 -18.023 1.00 91.38 99 LEU A C 1
ATOM 823 O O . LEU A 1 99 ? 11.446 -0.358 -18.757 1.00 91.38 99 LEU A O 1
ATOM 827 N N . THR A 1 100 ? 10.337 -2.292 -18.501 1.00 92.56 100 THR A N 1
ATOM 828 C CA . THR A 1 100 ? 10.242 -2.555 -19.942 1.00 92.56 100 THR A CA 1
ATOM 829 C C . THR A 1 100 ? 9.469 -1.450 -20.653 1.00 92.56 100 THR A C 1
ATOM 831 O O . THR A 1 100 ? 9.976 -0.905 -21.627 1.00 92.56 100 THR A O 1
ATOM 834 N N . VAL A 1 101 ? 8.336 -1.001 -20.102 1.00 89.06 101 VAL A N 1
ATOM 835 C CA . VAL A 1 101 ? 7.576 0.132 -20.656 1.00 89.06 101 VAL A CA 1
ATOM 836 C C . VAL A 1 101 ? 8.456 1.382 -20.747 1.00 89.06 101 VAL A C 1
ATOM 838 O O . VAL A 1 101 ? 8.654 1.923 -21.833 1.00 89.06 101 VAL A O 1
ATOM 841 N N . HIS A 1 102 ? 9.097 1.779 -19.645 1.00 85.19 102 HIS A N 1
ATOM 842 C CA . HIS A 1 102 ? 9.944 2.976 -19.632 1.00 85.19 102 HIS A CA 1
ATOM 843 C C . HIS A 1 102 ? 11.154 2.894 -20.567 1.00 85.19 102 HIS A C 1
ATOM 845 O O . HIS A 1 102 ? 11.503 3.880 -21.211 1.00 85.19 102 HIS A O 1
ATOM 851 N N . THR A 1 103 ? 11.798 1.731 -20.665 1.00 85.75 103 THR A N 1
ATOM 852 C CA . THR A 1 103 ? 12.933 1.543 -21.580 1.00 85.75 103 THR A CA 1
ATOM 853 C C . THR A 1 103 ? 12.488 1.571 -23.041 1.00 85.75 103 THR A C 1
ATOM 855 O O . THR A 1 103 ? 13.201 2.134 -23.870 1.00 85.75 103 THR A O 1
ATOM 858 N N . THR A 1 104 ? 11.307 1.041 -23.375 1.00 84.12 104 THR A N 1
ATOM 859 C CA . THR A 1 104 ? 10.749 1.163 -24.732 1.00 84.12 104 THR A CA 1
ATOM 860 C C . THR A 1 104 ? 10.391 2.606 -25.080 1.00 84.12 104 THR A C 1
ATOM 862 O O . THR A 1 104 ? 10.728 3.065 -26.170 1.00 84.12 104 THR A O 1
ATOM 865 N N . ASP A 1 105 ? 9.797 3.355 -24.151 1.00 81.12 105 ASP A N 1
ATOM 866 C CA . ASP A 1 105 ? 9.469 4.769 -24.354 1.00 81.12 105 ASP A CA 1
ATOM 867 C C . ASP A 1 105 ? 10.723 5.639 -24.488 1.00 81.12 105 ASP A C 1
ATOM 869 O O . ASP A 1 105 ? 10.768 6.530 -25.337 1.00 81.12 105 ASP A O 1
ATOM 873 N N . ALA A 1 106 ? 11.772 5.345 -23.715 1.00 77.19 106 ALA A N 1
ATOM 874 C CA . ALA A 1 106 ? 13.070 5.999 -23.857 1.00 77.19 106 ALA A CA 1
ATOM 875 C C . ALA A 1 106 ? 13.696 5.721 -25.236 1.00 77.19 106 ALA A C 1
ATOM 877 O O . ALA A 1 106 ? 14.184 6.640 -25.890 1.00 77.19 106 ALA A O 1
ATOM 878 N N . LYS A 1 107 ? 13.622 4.475 -25.727 1.00 72.62 107 LYS A N 1
ATOM 879 C CA . LYS A 1 107 ? 14.119 4.106 -27.065 1.00 72.62 107 LYS A CA 1
ATOM 880 C C . LYS A 1 107 ? 13.350 4.789 -28.199 1.00 72.62 107 LYS A C 1
ATOM 882 O O . LYS A 1 107 ? 13.948 5.099 -29.224 1.00 72.62 107 LYS A O 1
ATOM 887 N N . LYS A 1 108 ? 12.054 5.074 -28.019 1.00 67.31 108 LYS A N 1
ATOM 888 C CA . LYS A 1 108 ? 11.220 5.770 -29.018 1.00 67.31 108 LYS A CA 1
ATOM 889 C C . LYS A 1 108 ? 11.629 7.229 -29.265 1.00 67.31 108 LYS A C 1
ATOM 891 O O . LYS A 1 108 ? 11.133 7.832 -30.212 1.00 67.31 108 LYS A O 1
ATOM 896 N N . LYS A 1 109 ? 12.524 7.816 -28.461 1.00 63.78 109 LYS A N 1
ATOM 897 C CA . LYS A 1 109 ? 13.000 9.193 -28.647 1.00 63.78 109 LYS A CA 1
ATOM 898 C C . LYS A 1 109 ? 14.519 9.289 -28.537 1.00 63.78 109 LYS A C 1
ATOM 900 O O . LYS A 1 109 ? 15.051 9.536 -27.461 1.00 63.78 109 LYS A O 1
ATOM 905 N N . LYS A 1 110 ? 15.202 9.220 -29.682 1.00 60.19 110 LYS A N 1
ATOM 906 C CA . LYS A 1 110 ? 16.508 9.885 -29.846 1.00 60.19 110 LYS A CA 1
ATOM 907 C C . LYS A 1 110 ? 16.413 11.088 -30.791 1.00 60.19 110 LYS A C 1
ATOM 909 O O . LYS A 1 110 ? 16.964 12.134 -30.483 1.00 60.19 110 LYS A O 1
ATOM 914 N N . TRP A 1 111 ? 15.620 10.988 -31.864 1.00 67.88 111 TRP A N 1
ATOM 915 C CA . TRP A 1 111 ? 15.424 12.056 -32.855 1.00 67.88 111 TRP A CA 1
ATOM 916 C C . TRP A 1 111 ? 13.963 12.139 -33.306 1.00 67.88 111 TRP A C 1
ATOM 918 O O . TRP A 1 111 ? 13.296 11.116 -33.422 1.00 67.88 111 TRP A O 1
ATOM 928 N N . LYS A 1 112 ? 13.454 13.360 -33.541 1.00 64.19 112 LYS A N 1
ATOM 929 C CA . LYS A 1 112 ? 12.056 13.601 -33.962 1.00 64.19 112 LYS A CA 1
ATOM 930 C C . LYS A 1 112 ? 11.791 13.247 -35.438 1.00 64.19 112 LYS A C 1
ATOM 932 O O . LYS A 1 112 ? 10.639 13.049 -35.801 1.00 64.19 112 LYS A O 1
ATOM 937 N N . SER A 1 113 ? 12.829 13.191 -36.276 1.00 76.25 113 SER A N 1
ATOM 938 C CA . SER A 1 113 ? 12.776 12.765 -37.683 1.00 76.25 113 SER A CA 1
ATOM 939 C C . SER A 1 113 ? 14.168 12.344 -38.176 1.00 76.25 113 SER A C 1
ATOM 941 O O . SER A 1 113 ? 15.171 12.748 -37.580 1.00 76.25 113 SER A O 1
ATOM 943 N N . GLN A 1 114 ? 14.237 11.592 -39.284 1.00 74.00 114 GLN A N 1
ATOM 944 C CA . GLN A 1 114 ? 15.498 11.223 -39.951 1.00 74.00 114 GLN A CA 1
ATOM 945 C C . GLN A 1 114 ? 16.336 12.475 -40.284 1.00 74.00 114 GLN A C 1
ATOM 947 O O . GLN A 1 114 ? 17.512 12.547 -39.955 1.00 74.00 114 GLN A O 1
ATOM 952 N N . LYS A 1 115 ? 15.687 13.540 -40.784 1.00 77.62 115 LYS A N 1
ATOM 953 C CA . LYS A 1 115 ? 16.322 14.845 -41.051 1.00 77.62 115 LYS A CA 1
ATOM 954 C C . LYS A 1 115 ? 16.986 15.468 -39.816 1.00 77.62 115 LYS A C 1
ATOM 956 O O . LYS A 1 115 ? 18.025 16.105 -39.949 1.00 77.62 115 LYS A O 1
ATOM 961 N N . ALA A 1 116 ? 16.386 15.333 -38.630 1.00 76.94 116 ALA A N 1
ATOM 962 C CA . ALA A 1 116 ? 16.954 15.880 -37.395 1.00 76.94 116 ALA A CA 1
ATOM 963 C C . ALA A 1 116 ? 18.196 15.098 -36.936 1.00 76.94 116 ALA A C 1
ATOM 965 O O . ALA A 1 116 ? 19.136 15.703 -36.430 1.00 76.94 116 ALA A O 1
ATOM 966 N N . HIS A 1 117 ? 18.202 13.780 -37.153 1.00 78.81 117 HIS A N 1
ATOM 967 C CA . HIS A 1 117 ? 19.362 12.919 -36.925 1.00 78.81 117 HIS A CA 1
ATOM 968 C C . HIS A 1 117 ? 20.505 13.247 -37.894 1.00 78.81 117 HIS A C 1
ATOM 970 O O . HIS A 1 117 ? 21.632 13.486 -37.467 1.00 78.81 117 HIS A O 1
ATOM 976 N N . ASP A 1 118 ? 20.196 13.354 -39.187 1.00 81.38 118 ASP A N 1
ATOM 977 C CA . ASP A 1 118 ? 21.192 13.607 -40.230 1.00 81.38 118 ASP A CA 1
ATOM 978 C C . ASP A 1 118 ? 21.808 15.007 -40.121 1.00 81.38 118 ASP A C 1
ATOM 980 O O . ASP A 1 118 ? 22.951 15.207 -40.516 1.00 81.38 118 ASP A O 1
ATOM 984 N N . ARG A 1 119 ? 21.080 15.988 -39.567 1.00 75.75 119 ARG A N 1
ATOM 985 C CA . ARG A 1 119 ? 21.612 17.332 -39.286 1.00 75.75 119 ARG A CA 1
ATOM 986 C C . ARG A 1 119 ? 22.650 17.326 -38.162 1.00 75.75 119 ARG A C 1
ATOM 988 O O . ARG A 1 119 ?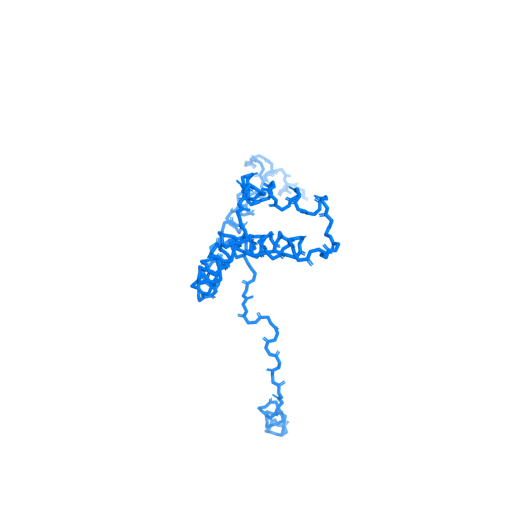 23.594 18.099 -38.227 1.00 75.75 119 ARG A O 1
ATOM 995 N N . PHE A 1 120 ? 22.467 16.482 -37.147 1.00 73.94 120 PHE A N 1
ATOM 996 C CA . PHE A 1 120 ? 23.408 16.347 -36.033 1.00 73.94 120 PHE A CA 1
ATOM 997 C C . PHE A 1 120 ? 24.709 15.661 -36.456 1.00 73.94 120 PHE A C 1
ATOM 999 O O . PHE A 1 120 ? 25.765 16.067 -36.004 1.00 73.94 120 PHE A O 1
ATOM 1006 N N . LEU A 1 121 ? 24.643 14.672 -37.351 1.00 74.75 121 LEU A N 1
ATOM 1007 C CA . LEU A 1 121 ? 25.828 13.971 -37.865 1.00 74.75 121 LEU A CA 1
ATOM 1008 C C . LEU A 1 121 ? 26.680 14.801 -38.844 1.00 74.75 121 LEU A C 1
ATOM 1010 O O . LEU A 1 121 ? 27.744 14.349 -39.249 1.00 74.75 121 LEU A O 1
ATOM 1014 N N . ARG A 1 122 ? 26.192 15.973 -39.272 1.00 72.19 122 ARG A N 1
ATOM 1015 C CA . ARG A 1 122 ? 26.908 16.902 -40.167 1.00 72.19 122 ARG A CA 1
ATOM 1016 C C . ARG A 1 122 ? 27.641 18.025 -39.419 1.00 72.19 122 ARG A C 1
ATOM 1018 O O . ARG A 1 122 ? 28.224 18.879 -40.081 1.00 72.19 122 ARG A O 1
ATOM 1025 N N . LEU A 1 123 ? 27.551 18.055 -38.088 1.00 54.06 123 LEU A N 1
ATOM 1026 C CA . LEU A 1 123 ? 28.333 18.911 -37.189 1.00 54.06 123 LEU A CA 1
ATOM 1027 C C . LEU A 1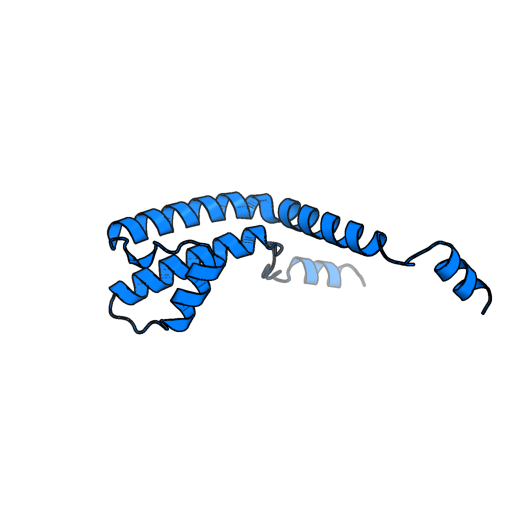 123 ? 29.468 18.086 -36.584 1.00 54.06 123 LEU A C 1
ATOM 1029 O O . LEU A 1 123 ? 30.546 18.676 -36.376 1.00 54.06 123 LEU A O 1
#

Foldseek 3Di:
DVVVVVVVVVPDPDDPPCPQPDAVVLVLLVLQLVLLVQLLCVVVVHDHDPVSNVVSCVVNVVVCSNVDDNVRSVVSNVVSVVVSVVVSVVRVVNVVVRVVVVVVVVVVDPDPDPVRVVVVVVD

Secondary structure (DSSP, 8-state):
--HHHHHHHHHS----TT-S---HHHHHHHHHHHHHHHHHHHHTT----HHHHHHHHHHHT-TTGGGS-HHHHHHHHHHHHHHHHHHHHTHHHHHHHHHHHHHHHHHT-S-SSHHHHHHHTT-

pLDDT: mean 86.26, std 12.07, range [50.66, 97.31]

Radius of gyration: 23.35 Å; chains: 1; bounding box: 64×35×59 Å

Organism: NCBI:txid2856